Protein AF-A0A496YA65-F1 (afdb_monomer)

Structure (mmCIF, N/CA/C/O backbone):
data_AF-A0A496YA65-F1
#
_entry.id   AF-A0A496YA65-F1
#
loop_
_atom_site.group_PDB
_atom_site.id
_atom_site.type_symbol
_atom_site.label_atom_id
_atom_site.label_alt_id
_atom_site.label_comp_id
_atom_site.label_asym_id
_atom_site.label_entity_id
_atom_site.label_seq_id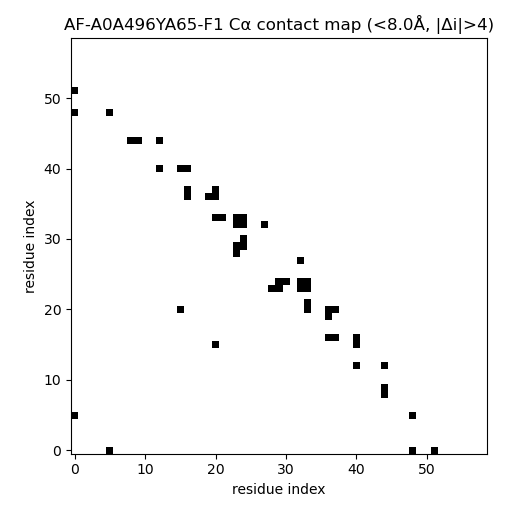
_atom_site.pdbx_PDB_ins_code
_atom_site.Cartn_x
_atom_site.Cartn_y
_atom_site.Cartn_z
_atom_site.occupancy
_atom_site.B_iso_or_equiv
_atom_site.auth_seq_id
_atom_site.auth_comp_id
_atom_site.auth_asym_id
_atom_site.auth_atom_id
_atom_site.pdbx_PDB_model_num
ATOM 1 N N . MET A 1 1 ? -11.904 8.757 18.297 1.00 62.81 1 MET A N 1
ATOM 2 C CA . MET A 1 1 ? -11.732 7.300 18.103 1.00 62.81 1 MET A CA 1
ATOM 3 C C . MET A 1 1 ? -10.735 6.822 19.126 1.00 62.81 1 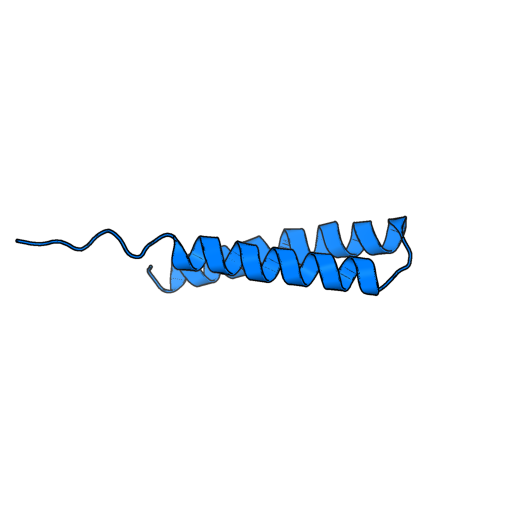MET A C 1
ATOM 5 O O . MET A 1 1 ? -9.702 7.472 19.266 1.00 62.81 1 MET A O 1
ATOM 9 N N . ASP A 1 2 ? -11.082 5.751 19.831 1.00 86.19 2 ASP A N 1
ATOM 10 C CA . ASP A 1 2 ? -10.250 5.166 20.880 1.00 86.19 2 ASP A CA 1
ATOM 11 C C . ASP A 1 2 ? -8.888 4.763 20.308 1.00 86.19 2 ASP A C 1
ATOM 13 O O . ASP A 1 2 ? -8.793 4.306 19.162 1.00 86.19 2 ASP A O 1
ATOM 17 N N . LEU A 1 3 ? -7.832 4.966 21.095 1.00 84.44 3 LEU A N 1
ATOM 18 C CA . LEU A 1 3 ? -6.452 4.683 20.697 1.00 84.44 3 LEU A CA 1
ATOM 19 C C . LEU A 1 3 ? -6.256 3.241 20.173 1.00 84.44 3 LEU A C 1
ATOM 21 O O . LEU A 1 3 ? -5.630 3.095 19.121 1.00 84.44 3 LEU A O 1
ATOM 25 N N . PRO A 1 4 ? -6.862 2.195 20.778 1.00 87.81 4 PRO A N 1
ATOM 26 C CA . PRO A 1 4 ? -6.760 0.828 20.261 1.00 87.81 4 PRO A CA 1
ATOM 27 C C . PRO A 1 4 ? -7.363 0.674 18.861 1.00 87.81 4 PRO A C 1
ATOM 29 O O . PRO A 1 4 ? -6.831 -0.046 18.021 1.00 87.81 4 PRO A O 1
ATOM 32 N N . ARG A 1 5 ? -8.451 1.399 18.572 1.00 84.25 5 ARG A N 1
ATOM 33 C CA . ARG A 1 5 ? -9.126 1.343 17.271 1.00 84.25 5 ARG A CA 1
ATOM 34 C C . ARG A 1 5 ? -8.290 1.991 16.170 1.00 84.25 5 ARG A C 1
ATOM 36 O O . ARG A 1 5 ? -8.251 1.474 15.061 1.00 84.25 5 ARG A O 1
ATOM 43 N N . LYS A 1 6 ? -7.608 3.100 16.478 1.00 83.62 6 LYS A N 1
ATOM 44 C CA . LYS A 1 6 ? -6.662 3.747 15.551 1.00 83.62 6 LYS A CA 1
ATOM 45 C C . LYS A 1 6 ? -5.483 2.836 15.220 1.00 83.62 6 LYS A C 1
ATOM 47 O O . LYS A 1 6 ? -5.153 2.687 14.050 1.00 83.62 6 LYS A O 1
ATOM 52 N N . LEU A 1 7 ? -4.892 2.218 16.242 1.00 87.62 7 LEU A N 1
ATOM 53 C CA . LEU A 1 7 ? -3.796 1.260 16.083 1.00 87.62 7 LEU A CA 1
ATOM 54 C C . LEU A 1 7 ? -4.219 0.052 15.243 1.00 87.62 7 LEU A C 1
ATOM 56 O O . LEU A 1 7 ? -3.511 -0.307 14.310 1.00 87.62 7 LEU A O 1
ATOM 60 N N . GLY A 1 8 ? -5.400 -0.515 15.506 1.00 86.75 8 GLY A N 1
ATOM 61 C CA . GLY A 1 8 ? -5.934 -1.623 14.710 1.00 86.75 8 GLY A CA 1
ATOM 62 C C . GLY A 1 8 ? -6.101 -1.270 13.229 1.00 86.75 8 GLY A C 1
ATOM 63 O O . GLY A 1 8 ? -5.699 -2.047 12.369 1.00 86.75 8 GLY A O 1
ATOM 64 N N . ILE A 1 9 ? -6.624 -0.078 12.920 1.00 87.44 9 ILE A N 1
ATOM 65 C CA . ILE A 1 9 ? -6.760 0.393 11.531 1.00 87.44 9 ILE A CA 1
ATOM 66 C C . ILE A 1 9 ? -5.384 0.565 10.880 1.00 87.44 9 ILE A C 1
ATOM 68 O O . ILE A 1 9 ? -5.193 0.109 9.759 1.00 87.44 9 ILE A O 1
ATOM 72 N N . LEU A 1 10 ? -4.421 1.172 11.580 1.00 85.06 10 LEU A N 1
ATOM 73 C CA . LEU A 1 10 ? -3.072 1.374 11.051 1.00 85.06 10 LEU A CA 1
ATOM 74 C C . LEU A 1 10 ? -2.403 0.038 10.692 1.00 85.06 10 LEU A C 1
ATOM 76 O O . LEU A 1 10 ? -1.855 -0.092 9.605 1.00 85.06 10 LEU A O 1
ATOM 80 N N . ILE A 1 11 ? -2.494 -0.956 11.581 1.00 88.62 11 ILE A N 1
ATOM 81 C CA . ILE A 1 11 ? -1.908 -2.289 11.375 1.00 88.62 11 ILE A CA 1
ATOM 82 C C . ILE A 1 11 ? -2.585 -2.999 10.195 1.00 88.62 11 ILE A C 1
ATOM 84 O O . ILE A 1 11 ? -1.896 -3.540 9.335 1.00 88.62 11 ILE A O 1
ATOM 88 N N . VAL A 1 12 ? -3.918 -2.960 10.094 1.00 90.62 12 VAL A N 1
ATOM 89 C CA . VAL A 1 12 ? -4.637 -3.583 8.967 1.00 90.62 12 VAL A CA 1
ATOM 90 C C . VAL A 1 12 ? -4.280 -2.916 7.637 1.00 90.62 12 VAL A C 1
ATOM 92 O O . VAL A 1 12 ? -4.149 -3.609 6.632 1.00 90.62 12 VAL A O 1
ATOM 95 N N . MET A 1 13 ? -4.060 -1.598 7.627 1.00 89.75 13 MET A N 1
ATOM 96 C CA . MET A 1 13 ? -3.672 -0.853 6.423 1.00 89.75 13 MET A CA 1
ATOM 97 C C . MET A 1 13 ? -2.239 -1.143 5.954 1.00 89.75 13 MET A C 1
ATOM 99 O O . MET A 1 13 ? -1.928 -0.875 4.797 1.00 89.75 13 MET A O 1
ATOM 103 N N . MET A 1 14 ? -1.390 -1.764 6.781 1.00 88.44 14 MET A N 1
ATOM 104 C CA . MET A 1 14 ? -0.069 -2.231 6.339 1.00 88.44 14 MET A CA 1
ATOM 105 C C . MET A 1 14 ? -0.168 -3.382 5.332 1.00 88.44 14 MET A C 1
ATOM 107 O O . MET A 1 14 ? 0.657 -3.481 4.428 1.00 88.44 14 MET A O 1
ATOM 111 N N . VAL A 1 15 ? -1.189 -4.241 5.447 1.00 93.44 15 VAL A N 1
ATOM 112 C CA . VAL A 1 15 ? -1.376 -5.395 4.552 1.00 93.44 15 VAL A CA 1
ATOM 113 C C . VAL A 1 15 ? -1.529 -4.968 3.088 1.00 93.44 15 VAL A C 1
ATOM 115 O O . VAL A 1 15 ? -0.743 -5.432 2.265 1.00 93.44 15 VAL A O 1
ATOM 118 N N . PRO A 1 16 ? -2.474 -4.084 2.715 1.00 90.50 16 PRO A N 1
ATOM 119 C CA . PRO A 1 16 ? -2.574 -3.621 1.337 1.00 90.50 16 PRO A CA 1
ATOM 120 C C . PRO A 1 16 ? -1.374 -2.761 0.903 1.00 90.50 16 PRO A C 1
ATOM 122 O O . PRO A 1 16 ? -1.110 -2.707 -0.292 1.00 90.50 16 PRO A O 1
ATOM 125 N N . GLY A 1 17 ? -0.619 -2.140 1.819 1.00 91.38 17 GLY A N 1
ATOM 126 C CA . GLY A 1 17 ? 0.654 -1.481 1.483 1.00 91.38 17 GLY A CA 1
ATOM 127 C C . GLY A 1 17 ? 1.676 -2.488 0.962 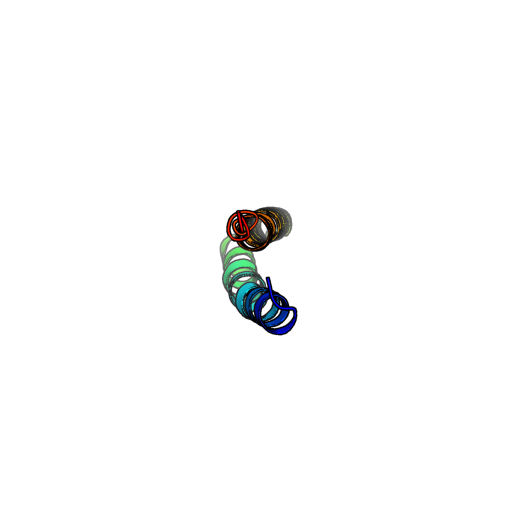1.00 91.38 17 GLY A C 1
ATOM 128 O O . GLY A 1 17 ? 2.068 -2.453 -0.201 1.00 91.38 17 GLY A O 1
ATOM 129 N N . PHE A 1 18 ? 1.993 -3.500 1.770 1.00 90.25 18 PHE A N 1
ATOM 130 C CA . PHE A 1 18 ? 2.986 -4.509 1.397 1.00 90.25 18 PHE A CA 1
ATOM 131 C C . PHE A 1 18 ? 2.533 -5.433 0.262 1.00 90.25 18 PHE A C 1
ATOM 133 O O . PHE A 1 18 ? 3.312 -5.710 -0.647 1.00 90.25 18 PHE A O 1
ATOM 140 N N . VAL A 1 19 ? 1.286 -5.916 0.291 1.00 94.12 19 VAL A N 1
ATOM 141 C CA . VAL A 1 19 ? 0.797 -6.896 -0.693 1.00 94.12 19 VAL A CA 1
ATOM 142 C C . VAL A 1 19 ? 0.589 -6.246 -2.057 1.00 94.12 19 VAL A C 1
ATOM 144 O O . VAL A 1 19 ? 1.076 -6.763 -3.059 1.00 94.12 19 VAL A O 1
ATOM 147 N N . ILE A 1 20 ? -0.109 -5.108 -2.115 1.00 92.62 20 ILE A N 1
ATOM 148 C CA . ILE A 1 20 ? -0.392 -4.454 -3.399 1.00 92.62 20 ILE A CA 1
ATOM 149 C C . ILE A 1 20 ? 0.834 -3.671 -3.878 1.00 92.62 20 ILE A C 1
ATOM 151 O O . ILE A 1 20 ? 1.105 -3.674 -5.074 1.00 92.62 20 ILE A O 1
ATOM 155 N N . GLY A 1 21 ? 1.641 -3.101 -2.977 1.00 91.56 21 GLY A N 1
ATOM 156 C CA . GLY A 1 21 ? 2.947 -2.537 -3.329 1.00 91.56 21 GLY A CA 1
ATOM 157 C C . GLY A 1 21 ? 3.891 -3.584 -3.929 1.00 91.56 21 GLY A C 1
ATOM 158 O O . GLY A 1 21 ? 4.492 -3.340 -4.973 1.00 91.56 21 GLY A O 1
ATOM 159 N N . GLY A 1 22 ? 3.954 -4.783 -3.337 1.00 90.88 22 GLY A N 1
ATOM 160 C CA . GLY A 1 22 ? 4.710 -5.913 -3.883 1.00 90.88 22 GLY A CA 1
ATOM 161 C C . GLY A 1 22 ? 4.183 -6.381 -5.243 1.00 90.88 22 GLY A C 1
ATOM 162 O O . GLY A 1 22 ? 4.966 -6.579 -6.168 1.00 90.88 22 GLY A O 1
ATOM 163 N N . ALA A 1 23 ? 2.860 -6.477 -5.402 1.00 93.25 23 ALA A N 1
ATOM 164 C CA . ALA A 1 23 ? 2.244 -6.818 -6.684 1.00 93.25 23 ALA A CA 1
ATOM 165 C C . ALA A 1 23 ? 2.513 -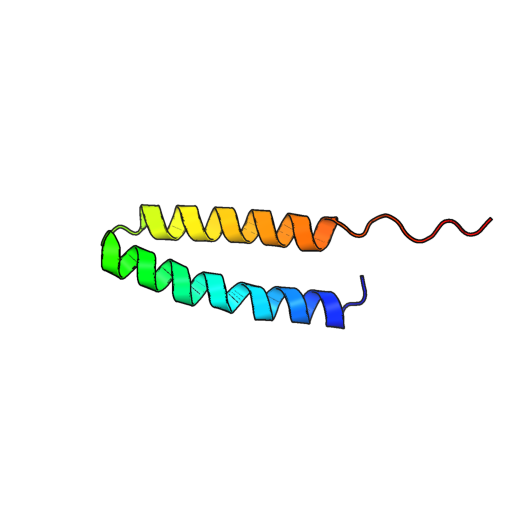5.755 -7.766 1.00 93.25 23 ALA A C 1
ATOM 167 O O . ALA A 1 23 ? 2.781 -6.088 -8.916 1.00 93.25 23 ALA A O 1
ATOM 168 N N . LEU A 1 24 ? 2.483 -4.468 -7.411 1.00 93.69 24 LEU A N 1
ATOM 169 C CA . LEU A 1 24 ? 2.795 -3.375 -8.335 1.00 93.69 24 LEU A CA 1
ATOM 170 C C . LEU A 1 24 ? 4.256 -3.392 -8.772 1.00 93.69 24 LEU A C 1
ATOM 172 O O . LEU A 1 24 ? 4.539 -3.105 -9.938 1.00 93.69 24 LEU A O 1
ATOM 176 N N . TRP A 1 25 ? 5.169 -3.745 -7.867 1.00 92.12 25 TRP A N 1
ATOM 177 C CA . TRP A 1 25 ? 6.568 -3.954 -8.214 1.00 92.12 25 TRP A CA 1
ATOM 178 C C . TRP A 1 25 ? 6.730 -5.109 -9.204 1.00 92.12 25 TRP A C 1
ATOM 180 O O . TRP A 1 25 ? 7.349 -4.918 -10.244 1.00 92.12 25 TRP A O 1
ATOM 190 N N . ASP A 1 26 ? 6.119 -6.263 -8.934 1.00 94.12 26 ASP A N 1
ATOM 191 C CA . ASP A 1 26 ? 6.207 -7.440 -9.810 1.00 94.12 26 ASP A CA 1
ATOM 1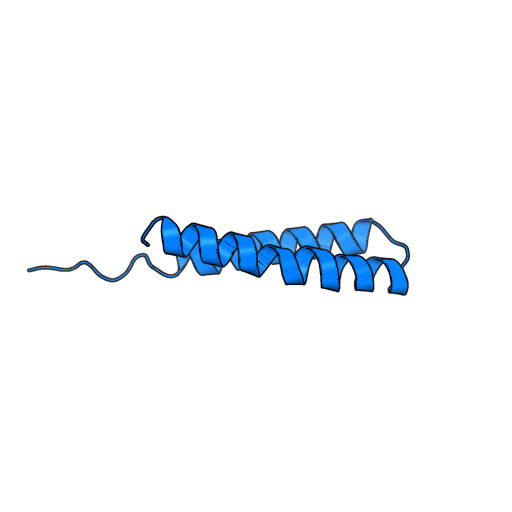92 C C . ASP A 1 26 ? 5.646 -7.161 -11.219 1.00 94.12 26 ASP A C 1
AT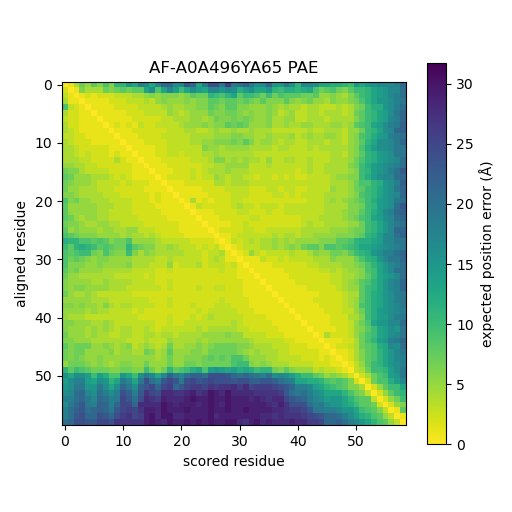OM 194 O O . ASP A 1 26 ? 6.223 -7.557 -12.229 1.00 94.12 26 ASP A O 1
ATOM 198 N N . LEU A 1 27 ? 4.566 -6.376 -11.307 1.00 93.56 27 LEU A N 1
ATOM 199 C CA . LEU A 1 27 ? 3.927 -6.038 -12.581 1.00 93.56 27 LEU A CA 1
ATOM 200 C C . LEU A 1 27 ? 4.653 -4.945 -13.371 1.00 93.56 27 LEU A C 1
ATOM 202 O O . LEU A 1 27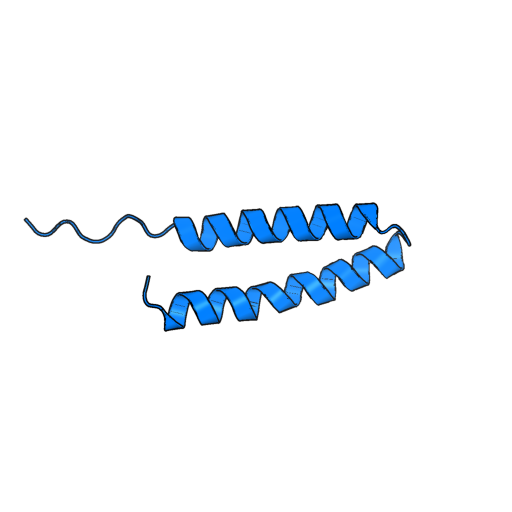 ? 4.736 -5.019 -14.595 1.00 93.56 27 LEU A O 1
ATOM 206 N N . THR A 1 28 ? 5.133 -3.896 -12.701 1.00 93.56 28 THR A N 1
ATOM 207 C CA . THR A 1 28 ? 5.626 -2.684 -13.386 1.00 93.56 28 THR A CA 1
ATOM 208 C C . THR A 1 28 ? 7.133 -2.493 -13.287 1.00 93.56 28 THR A C 1
ATOM 210 O O . THR A 1 28 ? 7.683 -1.693 -14.042 1.00 93.56 28 THR A O 1
ATOM 213 N N . HIS A 1 29 ? 7.793 -3.179 -12.346 1.00 92.19 29 HIS A N 1
ATOM 214 C CA . HIS A 1 29 ? 9.204 -3.000 -11.979 1.00 92.19 29 HIS A CA 1
ATOM 215 C C . HIS A 1 29 ? 9.592 -1.525 -11.755 1.00 92.19 29 HIS A C 1
ATOM 217 O O . HIS A 1 29 ? 10.752 -1.130 -11.886 1.00 92.19 29 HIS A O 1
ATOM 223 N N . SER A 1 30 ? 8.607 -0.682 -11.432 1.00 90.00 30 SER A N 1
ATOM 224 C CA . SER A 1 30 ? 8.754 0.761 -11.313 1.00 90.00 30 SER A CA 1
ATOM 225 C C . SER A 1 30 ? 8.472 1.183 -9.887 1.00 90.00 30 SER A C 1
ATOM 227 O O . SER A 1 30 ? 7.354 1.062 -9.384 1.00 90.00 30 SER A O 1
ATOM 229 N N . TRP A 1 31 ? 9.484 1.763 -9.246 1.00 87.69 31 TRP A N 1
ATOM 230 C CA . TRP A 1 31 ? 9.330 2.317 -7.907 1.00 87.69 31 TRP A CA 1
ATOM 231 C C . TRP A 1 31 ? 8.270 3.419 -7.886 1.00 87.69 31 TRP A C 1
ATOM 233 O O . TRP A 1 31 ? 7.506 3.497 -6.933 1.00 87.69 31 TRP A O 1
ATOM 243 N N . ILE A 1 32 ? 8.147 4.221 -8.950 1.00 92.56 32 ILE A N 1
ATOM 244 C CA . ILE A 1 32 ? 7.165 5.316 -9.017 1.00 92.56 32 ILE A CA 1
ATOM 245 C C . ILE A 1 32 ? 5.734 4.787 -8.827 1.00 92.56 32 ILE A C 1
ATOM 247 O O . ILE A 1 32 ? 4.954 5.403 -8.104 1.00 92.56 32 ILE A O 1
ATOM 251 N N . ALA A 1 33 ? 5.398 3.631 -9.408 1.00 90.25 33 ALA A N 1
ATOM 252 C CA . ALA A 1 33 ? 4.079 3.019 -9.243 1.00 90.25 33 ALA A CA 1
ATOM 253 C C . ALA A 1 33 ? 3.815 2.598 -7.786 1.00 90.25 33 ALA A C 1
ATOM 255 O O . ALA A 1 33 ? 2.729 2.842 -7.261 1.00 90.25 33 ALA A O 1
ATOM 256 N N . VAL A 1 34 ? 4.828 2.039 -7.114 1.00 92.56 34 VAL A N 1
ATOM 257 C CA . VAL A 1 34 ? 4.765 1.676 -5.688 1.00 92.56 34 VAL A CA 1
ATOM 258 C C . VAL A 1 34 ? 4.587 2.923 -4.816 1.00 92.56 34 VAL A C 1
ATOM 260 O O . VAL A 1 34 ? 3.712 2.953 -3.956 1.00 92.56 34 VAL A O 1
ATOM 263 N N . TRP A 1 35 ? 5.348 3.991 -5.078 1.00 93.06 35 TRP A N 1
ATOM 264 C CA . TRP A 1 35 ? 5.240 5.257 -4.343 1.00 93.06 35 TRP A CA 1
ATOM 265 C C . TRP A 1 35 ? 3.861 5.911 -4.500 1.00 93.06 35 TRP A C 1
ATOM 267 O O . TRP A 1 35 ? 3.296 6.391 -3.519 1.00 93.06 35 TRP A O 1
ATOM 277 N N . ILE A 1 36 ? 3.292 5.909 -5.710 1.00 94.00 36 ILE A N 1
ATOM 278 C CA . ILE A 1 36 ? 1.937 6.429 -5.951 1.00 94.00 36 ILE A CA 1
ATOM 279 C C . ILE A 1 36 ? 0.910 5.632 -5.141 1.00 94.00 36 ILE A C 1
ATOM 281 O O . ILE A 1 36 ? 0.030 6.224 -4.514 1.00 94.00 36 ILE A O 1
ATOM 285 N N . TRP A 1 37 ? 1.034 4.304 -5.121 1.00 93.56 37 TRP A N 1
ATOM 286 C CA . TRP A 1 37 ? 0.142 3.442 -4.355 1.00 93.56 37 TRP A CA 1
ATOM 287 C C . TRP A 1 37 ? 0.215 3.705 -2.849 1.00 93.56 37 TRP A C 1
ATOM 289 O O . TRP A 1 37 ? -0.822 3.915 -2.220 1.00 93.56 37 TRP A O 1
ATOM 299 N N . GLU A 1 38 ? 1.420 3.791 -2.286 1.00 92.25 38 GLU A N 1
ATOM 300 C CA . GLU A 1 38 ? 1.629 4.108 -0.867 1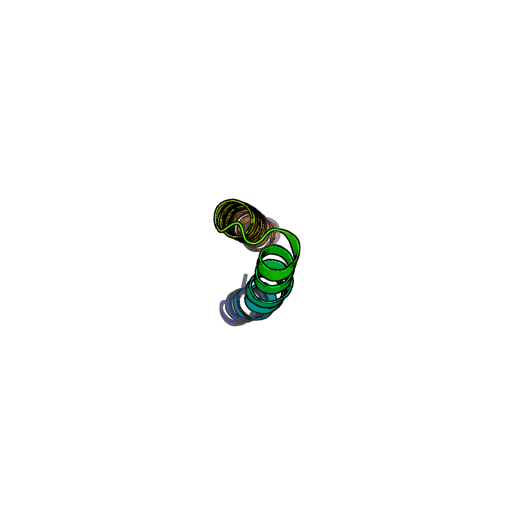.00 92.25 38 GLU A CA 1
ATOM 301 C C . GLU A 1 38 ? 1.027 5.471 -0.482 1.00 92.25 38 GLU A C 1
ATOM 303 O O . GLU A 1 38 ? 0.373 5.602 0.556 1.00 92.25 38 GLU A O 1
ATOM 308 N N . ILE A 1 39 ? 1.154 6.485 -1.348 1.00 93.69 39 ILE A N 1
ATOM 309 C CA . ILE A 1 39 ? 0.545 7.807 -1.128 1.00 93.69 39 ILE A CA 1
ATOM 310 C C . ILE A 1 39 ? -0.987 7.714 -1.111 1.00 93.69 39 ILE A C 1
ATOM 312 O O . ILE A 1 39 ? -1.629 8.279 -0.219 1.00 93.69 39 ILE A O 1
ATOM 316 N N . LEU A 1 40 ? -1.589 6.991 -2.061 1.00 93.31 40 LEU A N 1
ATOM 317 C CA . LEU A 1 40 ? -3.042 6.788 -2.102 1.00 93.31 40 LEU A CA 1
ATOM 318 C C . LEU A 1 40 ? -3.546 6.071 -0.845 1.00 93.31 40 LEU A C 1
ATOM 320 O O . LEU A 1 40 ? -4.583 6.441 -0.288 1.00 93.31 40 LEU A O 1
ATOM 324 N N . LEU A 1 41 ? -2.789 5.085 -0.368 1.00 92.38 41 LEU A N 1
ATOM 325 C CA . LEU A 1 41 ? -3.115 4.315 0.826 1.00 92.38 41 LEU A CA 1
ATOM 326 C C . LEU A 1 41 ? -3.009 5.163 2.098 1.00 92.38 41 LEU A C 1
ATOM 328 O O . LEU A 1 41 ? -3.907 5.118 2.942 1.00 92.38 41 LEU A O 1
ATOM 332 N N . ALA A 1 42 ? -1.977 6.003 2.209 1.00 89.56 42 ALA A N 1
ATOM 333 C CA . ALA A 1 42 ? -1.820 6.949 3.311 1.00 89.56 42 ALA A CA 1
ATOM 334 C C . ALA A 1 42 ? -2.972 7.968 3.364 1.00 89.56 42 ALA A C 1
ATOM 336 O O . ALA A 1 42 ? -3.534 8.219 4.435 1.00 89.56 42 ALA A O 1
ATOM 337 N N . ILE A 1 43 ? -3.377 8.503 2.209 1.00 90.38 43 ILE A N 1
ATOM 338 C CA . ILE A 1 43 ? -4.527 9.410 2.092 1.00 90.38 43 ILE A CA 1
ATOM 339 C C . ILE A 1 43 ? -5.824 8.685 2.488 1.00 90.38 43 ILE A C 1
ATOM 341 O O . ILE A 1 43 ? -6.590 9.196 3.309 1.00 90.38 43 ILE A O 1
ATOM 345 N N . GLY A 1 44 ? -6.049 7.472 1.970 1.00 87.44 44 GLY A N 1
ATOM 346 C CA . GLY A 1 44 ? -7.197 6.631 2.320 1.00 87.44 44 GLY A CA 1
ATOM 347 C C . GLY A 1 44 ? -7.270 6.335 3.821 1.00 87.44 44 GLY A C 1
ATOM 348 O O . GLY A 1 44 ? -8.315 6.523 4.446 1.00 87.44 44 GLY A O 1
ATOM 349 N N . CYS A 1 45 ? -6.143 5.966 4.432 1.00 86.75 45 CYS A N 1
ATOM 350 C CA . CYS A 1 45 ? -6.019 5.772 5.877 1.00 8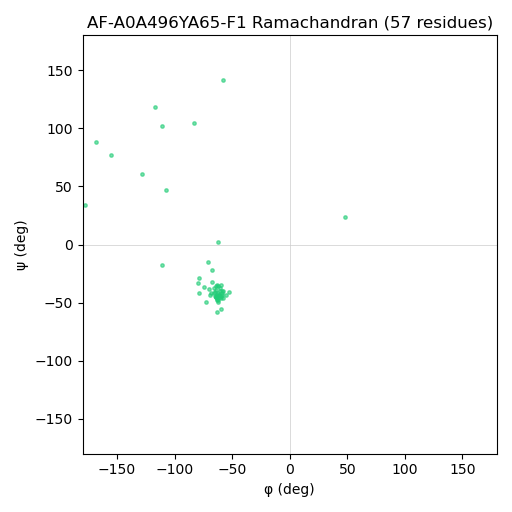6.75 45 CYS A CA 1
ATOM 351 C C . CYS A 1 45 ? -6.364 7.059 6.648 1.00 86.75 45 CYS A C 1
ATOM 353 O O . CYS A 1 45 ? -7.116 7.018 7.625 1.00 86.75 45 CYS A O 1
ATOM 355 N N . GLY A 1 46 ? -5.910 8.217 6.157 1.00 83.56 46 GLY A N 1
ATOM 356 C CA . GLY A 1 46 ? -6.290 9.534 6.665 1.00 83.56 46 GLY A CA 1
ATOM 357 C C . GLY A 1 46 ? -7.805 9.765 6.665 1.00 83.56 46 GLY A C 1
ATOM 358 O O . GLY A 1 46 ? -8.345 10.217 7.675 1.00 83.56 46 GLY A O 1
ATOM 359 N N . TYR A 1 47 ? -8.515 9.379 5.600 1.00 83.56 47 TYR A N 1
ATOM 360 C CA . TYR A 1 47 ? -9.981 9.450 5.546 1.00 83.56 47 TYR A CA 1
ATOM 361 C C . TYR A 1 47 ? -10.662 8.498 6.534 1.00 83.56 47 TYR A C 1
ATOM 363 O O . TYR A 1 47 ? -11.601 8.909 7.220 1.00 83.56 47 TYR A O 1
ATOM 371 N N . PHE A 1 48 ? -10.176 7.262 6.679 1.00 79.69 48 PHE A N 1
ATOM 372 C CA . PHE A 1 48 ? -10.705 6.324 7.679 1.00 79.69 48 PHE A CA 1
ATOM 373 C C . PHE A 1 48 ? -10.499 6.825 9.115 1.00 79.69 48 PHE A C 1
ATOM 375 O O . PHE A 1 48 ? -11.362 6.639 9.978 1.00 79.69 48 PHE A O 1
ATOM 382 N N . LEU A 1 49 ? -9.381 7.509 9.370 1.00 78.06 49 LEU A N 1
ATOM 383 C CA . LEU A 1 49 ? -9.081 8.140 10.655 1.00 78.06 49 LEU A CA 1
ATOM 384 C C . LEU A 1 49 ? -9.898 9.429 10.879 1.00 78.06 49 LEU A C 1
ATOM 386 O O . LEU A 1 49 ? -10.340 9.693 12.002 1.00 78.06 49 LEU A O 1
ATOM 390 N N . ALA A 1 50 ? -10.136 10.220 9.828 1.00 74.00 50 ALA A N 1
ATOM 391 C CA . ALA A 1 50 ? -10.873 11.485 9.880 1.00 74.00 50 ALA A CA 1
ATOM 392 C C . ALA A 1 50 ? -12.400 11.307 9.917 1.00 74.00 50 ALA A C 1
ATOM 394 O O . ALA A 1 50 ? -13.097 12.121 10.528 1.00 74.00 50 ALA A O 1
ATOM 395 N N . GLY A 1 51 ? -12.923 10.219 9.341 1.00 57.81 51 GLY A N 1
ATOM 396 C CA . GLY A 1 51 ? -14.354 9.934 9.180 1.00 57.81 51 GLY A CA 1
ATOM 397 C C . GLY A 1 51 ? -15.160 9.783 10.475 1.00 57.81 51 GLY A C 1
ATOM 398 O O . GLY A 1 51 ? -16.361 9.534 10.426 1.00 57.81 51 GLY A O 1
ATOM 399 N N . ARG A 1 52 ? -14.554 9.961 11.658 1.00 54.62 52 ARG A N 1
ATOM 400 C CA . ARG A 1 52 ? -15.279 9.939 12.936 1.00 54.62 52 ARG A CA 1
ATOM 401 C C . ARG A 1 52 ? -15.010 11.165 13.808 1.00 54.62 52 ARG A C 1
ATOM 403 O O . ARG A 1 52 ? -14.582 11.049 14.957 1.00 54.62 52 ARG A O 1
ATOM 410 N N . LYS A 1 53 ? -15.359 12.335 13.269 1.00 50.72 53 LYS A N 1
ATOM 411 C CA . LYS A 1 53 ? -15.618 13.581 14.014 1.00 50.72 53 LYS A CA 1
ATOM 412 C C . LYS A 1 53 ? -17.127 13.908 14.035 1.00 50.72 53 LYS A C 1
ATOM 414 O O . LYS A 1 53 ? -17.526 15.023 13.753 1.00 50.72 53 LYS A O 1
ATOM 419 N N . SER A 1 54 ? -17.987 12.929 14.332 1.00 51.16 54 SER A N 1
ATOM 420 C CA . SER A 1 54 ? -19.427 13.161 14.559 1.00 51.16 54 SER A CA 1
ATOM 421 C C . SER A 1 54 ? -20.039 12.069 15.442 1.00 51.16 54 SER A C 1
ATOM 423 O O . SER A 1 54 ? -20.663 11.132 14.962 1.00 51.16 54 SER A O 1
ATOM 425 N N . SER A 1 55 ? -19.798 12.136 16.750 1.00 56.94 55 SER A N 1
ATOM 426 C CA . SER A 1 55 ? -20.699 11.542 17.748 1.00 56.94 55 SER A CA 1
ATOM 427 C C . SER A 1 55 ? -20.296 12.055 19.122 1.00 56.94 55 SER A C 1
ATOM 429 O O . SER A 1 55 ? -19.463 11.460 19.803 1.00 56.94 55 SER A O 1
ATOM 431 N N . GLY A 1 56 ? -20.862 13.197 19.493 1.00 47.41 56 GLY A N 1
ATOM 432 C CA . GLY A 1 56 ? -20.651 13.815 20.796 1.00 47.41 56 GLY A CA 1
ATOM 433 C C . GLY A 1 56 ? -21.460 15.092 20.994 1.00 47.41 56 GLY A C 1
ATOM 434 O O . GLY A 1 56 ? -20.966 16.015 21.626 1.00 47.41 56 GLY A O 1
ATOM 435 N N . ARG A 1 57 ? -22.675 15.174 20.435 1.00 50.31 57 ARG A N 1
ATOM 436 C CA . ARG A 1 57 ? -23.670 16.158 20.871 1.00 50.31 57 ARG A CA 1
ATOM 437 C C . ARG A 1 57 ? -24.360 15.547 22.088 1.00 50.31 57 ARG A C 1
ATOM 439 O O . ARG A 1 57 ? -25.137 14.611 21.933 1.00 50.31 57 ARG A O 1
ATOM 446 N N . LYS A 1 58 ? -24.024 16.023 23.283 1.00 45.72 58 LYS A N 1
ATOM 447 C CA . LYS A 1 58 ? -24.890 15.892 24.456 1.00 45.72 58 LYS A CA 1
ATOM 448 C C . LYS A 1 58 ? -25.390 17.297 24.774 1.00 45.72 58 LYS A C 1
ATOM 450 O O . LYS A 1 58 ? -24.606 18.136 25.210 1.00 45.72 58 LYS A O 1
ATOM 455 N N . ALA A 1 59 ? -26.636 17.541 24.369 1.00 46.94 59 ALA A N 1
ATOM 456 C CA . ALA A 1 59 ? -27.510 18.522 24.997 1.00 46.94 59 ALA A CA 1
ATOM 457 C C . ALA A 1 59 ? -28.004 17.947 26.331 1.00 46.94 59 ALA A C 1
ATOM 459 O O . ALA A 1 59 ? -27.969 16.697 26.457 1.00 46.94 59 ALA A O 1
#

Mean predicted aligned error: 7.57 Å

Radius of gyration: 15.22 Å; Cα contacts (8 Å, |Δi|>4): 27; chains: 1; bounding box: 37×26×38 Å

Sequence (59 aa):
MDLPRKLGILIVMMVPGFVIGGALWDLTHSWIAVWIWEILLAIGCGYFLAGRKSSGRKA

Secondary structure (DSSP, 8-state):
--HHHHHHHHHHHHHHHHHHHHHHHHHH--HHHHHHHHHHHHHHHHHHHHT--------

Solvent-accessible surface area (backbone atoms only — not comparable to full-atom values): 3537 Å² total; per-residue (Å²): 120,58,69,68,61,53,51,51,50,55,58,58,53,47,51,61,43,56,54,49,33,50,50,39,33,75,75,63,75,33,67,67,61,29,52,53,50,48,52,53,49,52,53,51,50,48,48,70,68,56,74,64,83,81,88,81,89,78,129

pLDDT: mean 83.06, std 14.57, range [45.72, 94.12]

Foldseek 3Di:
DDPVVLVVLVVVLVCCLVPVLVVQCVVPVDVVSSVVSVVVSVVVSVCVVVVPPDDDDDD